Protein AF-A0A5B7YBR7-F1 (afdb_monomer_lite)

Foldseek 3Di:
DDDQPQQKKKAWQDFQDGDIDSDPVVSCVRHPPPPPTDMDIDRHPVVSVVVSVVSCPDPPPVPPDDDDPDDPPPPD

Structure (mmCIF, N/CA/C/O backbone):
data_AF-A0A5B7YBR7-F1
#
_entry.id   AF-A0A5B7YBR7-F1
#
loop_
_atom_site.group_PDB
_atom_site.id
_atom_site.type_symbol
_atom_site.label_atom_id
_atom_site.label_alt_id
_atom_site.label_comp_id
_atom_site.label_asym_id
_atom_site.label_entity_id
_atom_site.label_seq_id
_atom_site.pdbx_PDB_ins_code
_atom_site.Cartn_x
_atom_site.Cartn_y
_atom_site.Cartn_z
_atom_site.occupancy
_atom_site.B_iso_or_equiv
_atom_site.auth_seq_id
_atom_site.auth_comp_id
_atom_site.auth_asym_id
_atom_site.auth_atom_id
_atom_site.pdbx_PDB_model_num
ATOM 1 N N . MET A 1 1 ? -17.730 11.174 17.524 1.00 37.53 1 MET A N 1
ATOM 2 C CA . MET A 1 1 ? -17.140 11.143 16.167 1.00 37.53 1 MET A CA 1
ATOM 3 C C . MET A 1 1 ? -16.804 9.695 15.806 1.00 37.53 1 MET A C 1
ATOM 5 O O . MET A 1 1 ? -15.658 9.302 15.941 1.00 37.53 1 MET A O 1
ATOM 9 N N . ASN A 1 2 ? -17.776 8.866 15.411 1.00 51.12 2 ASN A N 1
ATOM 10 C CA . ASN A 1 2 ? -17.518 7.442 15.150 1.00 51.12 2 ASN A CA 1
ATOM 11 C C . ASN A 1 2 ? -18.139 7.003 13.827 1.00 51.12 2 ASN A C 1
ATOM 13 O O . ASN A 1 2 ? -19.290 6.590 13.784 1.00 51.12 2 ASN A O 1
ATOM 17 N N . VAL A 1 3 ? -17.331 7.019 12.773 1.00 51.47 3 VAL A N 1
ATOM 18 C CA . VAL A 1 3 ? -17.567 6.213 11.571 1.00 51.47 3 VAL A CA 1
ATOM 19 C C . VAL A 1 3 ? -16.258 5.527 11.197 1.00 51.47 3 VAL A C 1
ATOM 21 O O . VAL A 1 3 ? -15.584 5.865 10.232 1.00 51.47 3 VAL A O 1
ATOM 24 N N . LEU A 1 4 ? -15.850 4.557 12.019 1.00 54.03 4 LEU A N 1
ATOM 25 C CA . LEU A 1 4 ? -14.831 3.596 11.611 1.00 54.03 4 LEU A CA 1
ATOM 26 C C . LEU A 1 4 ? -15.557 2.507 10.825 1.00 54.03 4 LEU A C 1
ATOM 28 O O . LEU A 1 4 ? -15.955 1.494 11.396 1.00 54.03 4 LEU A O 1
ATOM 32 N N . ASN A 1 5 ? -15.752 2.725 9.525 1.00 52.03 5 ASN A N 1
ATOM 33 C CA . ASN A 1 5 ? -16.109 1.649 8.606 1.00 52.03 5 ASN A CA 1
ATOM 34 C C . ASN A 1 5 ? -14.933 0.661 8.589 1.00 52.03 5 ASN A C 1
ATOM 36 O O . ASN A 1 5 ? -13.958 0.823 7.855 1.00 52.03 5 ASN A O 1
ATOM 40 N N . LYS A 1 6 ? -14.999 -0.334 9.483 1.00 59.16 6 LYS A N 1
ATOM 41 C CA . LYS A 1 6 ? -14.004 -1.398 9.680 1.00 59.16 6 LYS A CA 1
ATOM 42 C C . LYS A 1 6 ? -14.135 -2.443 8.569 1.00 59.16 6 LYS A C 1
ATOM 44 O O . LYS A 1 6 ? -14.384 -3.614 8.834 1.00 59.16 6 LYS A O 1
ATOM 49 N N . GLY A 1 7 ? -14.010 -2.011 7.318 1.00 66.06 7 GLY A N 1
ATOM 50 C CA . GLY A 1 7 ? -13.765 -2.932 6.213 1.00 66.06 7 GLY A CA 1
ATOM 51 C C . GLY A 1 7 ? -12.338 -3.485 6.311 1.00 66.06 7 GLY A C 1
ATOM 52 O O . GLY A 1 7 ? -11.445 -2.760 6.762 1.00 66.06 7 GLY A O 1
ATOM 53 N N . PRO A 1 8 ? -12.087 -4.752 5.940 1.00 80.44 8 PRO A N 1
ATOM 54 C CA . PRO A 1 8 ? -10.725 -5.242 5.786 1.00 80.44 8 PRO A CA 1
ATOM 55 C C . PRO A 1 8 ? -10.041 -4.473 4.648 1.00 80.44 8 PRO A C 1
ATOM 57 O O . PRO A 1 8 ? -10.519 -4.460 3.519 1.00 80.44 8 PRO A O 1
ATOM 60 N N . TRP A 1 9 ? -8.925 -3.821 4.957 1.00 87.81 9 TRP A N 1
ATOM 61 C CA . TRP A 1 9 ? -8.085 -3.128 3.983 1.00 87.81 9 TRP A CA 1
ATOM 62 C C . TRP A 1 9 ? -6.985 -4.068 3.511 1.00 87.81 9 TRP A C 1
ATOM 64 O O . TRP A 1 9 ? -6.429 -4.824 4.306 1.00 87.81 9 TRP A O 1
ATOM 74 N N . TYR A 1 10 ? -6.643 -4.008 2.233 1.00 89.06 10 TYR A N 1
ATOM 75 C CA . TYR A 1 10 ? -5.632 -4.856 1.616 1.00 89.06 10 TYR A CA 1
ATOM 76 C C . TYR A 1 10 ? -4.563 -3.979 0.991 1.00 89.06 10 TYR A C 1
ATOM 78 O O . TYR A 1 10 ? -4.866 -3.093 0.203 1.00 89.06 10 TYR A O 1
ATOM 86 N N . VAL A 1 11 ? -3.310 -4.227 1.340 1.00 89.50 11 VAL A N 1
ATOM 87 C CA . VAL A 1 11 ? -2.164 -3.526 0.768 1.00 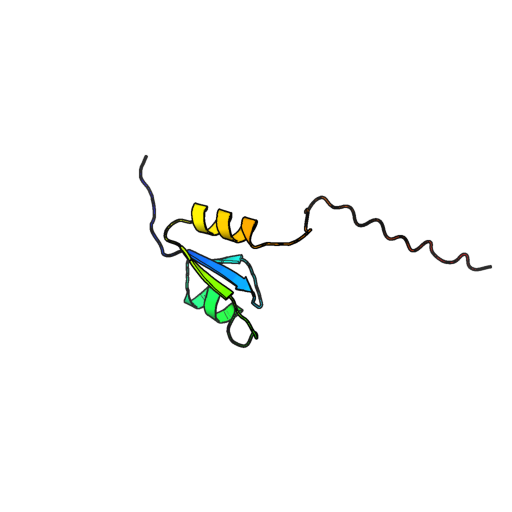89.50 11 VAL A CA 1
ATOM 88 C C . VAL A 1 11 ? -1.423 -4.494 -0.125 1.00 89.50 11 VAL A C 1
ATOM 90 O O . VAL A 1 11 ? -1.025 -5.567 0.332 1.00 89.50 11 VAL A O 1
ATOM 93 N N . VAL A 1 12 ? -1.247 -4.108 -1.382 1.00 87.81 12 VAL A N 1
ATOM 94 C CA . VAL A 1 12 ? -0.395 -4.797 -2.346 1.00 87.81 12 VAL A CA 1
ATOM 95 C C . VAL A 1 12 ? 0.958 -4.098 -2.332 1.00 87.81 12 VAL A C 1
ATOM 97 O O . VAL A 1 12 ? 1.060 -2.939 -2.728 1.00 87.81 12 VAL A O 1
ATOM 100 N N . PHE A 1 13 ? 1.993 -4.793 -1.867 1.00 83.44 13 PHE A N 1
ATOM 101 C CA . PHE A 1 13 ? 3.370 -4.294 -1.905 1.00 83.44 13 PHE A CA 1
ATOM 102 C C . PHE A 1 13 ? 4.079 -4.691 -3.197 1.00 83.44 13 PHE A C 1
ATOM 104 O O . PHE A 1 13 ? 4.863 -3.915 -3.733 1.00 83.44 13 PHE A O 1
ATOM 111 N N . VAL A 1 14 ? 3.795 -5.899 -3.692 1.00 77.69 14 VAL A N 1
ATOM 112 C CA . VAL A 1 14 ? 4.403 -6.466 -4.899 1.00 77.69 14 VAL A CA 1
ATOM 113 C C . VAL A 1 14 ? 3.301 -7.083 -5.754 1.00 77.69 14 VAL A C 1
ATOM 115 O O . VAL A 1 14 ? 2.591 -7.982 -5.301 1.00 77.69 14 VAL A O 1
ATOM 118 N N . GLY A 1 15 ? 3.153 -6.581 -6.979 1.00 78.75 15 GLY A N 1
ATOM 119 C CA . GLY A 1 15 ? 2.143 -6.997 -7.951 1.00 78.75 15 GLY A CA 1
ATOM 120 C C . GLY A 1 15 ? 2.124 -6.077 -9.173 1.00 78.75 15 GLY A C 1
ATOM 121 O O . GLY A 1 15 ? 2.953 -5.175 -9.279 1.00 78.75 15 GLY A O 1
ATOM 122 N N . ALA A 1 16 ? 1.154 -6.281 -10.067 1.00 80.00 16 ALA A N 1
ATOM 123 C CA . ALA A 1 16 ? 0.920 -5.433 -11.239 1.00 80.00 16 ALA A CA 1
ATOM 124 C C . ALA A 1 16 ? 0.631 -3.975 -10.854 1.00 80.00 16 ALA A C 1
ATOM 126 O O . ALA A 1 16 ? 1.089 -3.045 -11.511 1.00 80.00 16 ALA A O 1
ATOM 127 N N . CYS A 1 17 ? -0.137 -3.784 -9.778 1.00 81.94 17 CYS A N 1
ATOM 128 C CA . CYS A 1 17 ? -0.491 -2.477 -9.238 1.00 81.94 17 CYS A CA 1
ATOM 129 C C . CYS A 1 17 ? -0.308 -2.483 -7.713 1.00 81.94 17 CYS A C 1
ATOM 131 O O . CYS A 1 17 ? -1.182 -2.976 -6.994 1.00 81.94 17 CYS A O 1
ATOM 133 N N . PRO A 1 18 ? 0.830 -1.986 -7.197 1.00 85.44 18 PRO A N 1
ATOM 134 C CA . PRO A 1 18 ? 1.003 -1.775 -5.767 1.00 85.44 18 PRO A CA 1
ATOM 135 C C . PRO A 1 18 ? 0.118 -0.617 -5.294 1.00 85.44 18 PRO A C 1
ATOM 137 O O . PRO A 1 18 ? 0.048 0.433 -5.931 1.00 85.44 18 PRO A O 1
ATOM 140 N N . GLY A 1 19 ? -0.569 -0.810 -4.172 1.00 85.88 19 GLY A N 1
ATOM 141 C CA . GLY A 1 19 ? -1.553 0.149 -3.678 1.00 85.88 19 GLY A CA 1
ATOM 142 C C . GLY A 1 19 ? -2.412 -0.398 -2.544 1.00 85.88 19 GLY A C 1
ATOM 143 O O . GLY A 1 19 ? -2.205 -1.511 -2.057 1.00 85.88 19 GLY A O 1
ATOM 144 N N . ILE A 1 20 ? -3.382 0.407 -2.111 1.00 88.12 20 ILE A N 1
ATOM 145 C CA . ILE A 1 20 ? -4.289 0.093 -1.003 1.00 88.12 20 ILE A CA 1
ATOM 146 C C . ILE A 1 20 ? -5.696 -0.089 -1.558 1.00 88.12 20 ILE A C 1
ATOM 148 O O . ILE A 1 20 ? -6.242 0.803 -2.200 1.00 88.12 20 ILE A O 1
ATOM 152 N N . TYR A 1 21 ? -6.290 -1.236 -1.262 1.00 89.00 21 TYR A N 1
ATOM 153 C CA . TYR A 1 21 ? -7.583 -1.671 -1.764 1.00 89.00 21 TYR A CA 1
ATOM 154 C C . TYR A 1 21 ? -8.537 -1.953 -0.604 1.00 89.00 21 TYR A C 1
ATOM 156 O O . TYR A 1 21 ? -8.141 -2.439 0.457 1.00 89.00 21 TYR A O 1
ATOM 164 N N . SER A 1 22 ? -9.820 -1.683 -0.814 1.00 87.44 22 SER A N 1
ATOM 165 C CA . SER A 1 22 ? -10.906 -2.029 0.112 1.00 87.44 22 SER A CA 1
ATOM 166 C C . SER A 1 22 ? -11.437 -3.455 -0.096 1.00 87.44 22 SER A C 1
ATOM 168 O O . SER A 1 22 ? -12.241 -3.932 0.701 1.00 87.44 22 SER A O 1
ATOM 170 N N . SER A 1 23 ? -10.987 -4.149 -1.150 1.00 87.94 23 SER A N 1
ATOM 171 C CA . SER A 1 23 ? -11.456 -5.482 -1.534 1.00 87.94 23 SER A CA 1
ATOM 172 C C . SER A 1 23 ? -10.300 -6.422 -1.869 1.00 87.94 23 SER A C 1
ATOM 174 O O . SER A 1 23 ? -9.417 -6.096 -2.666 1.00 87.94 23 SER A O 1
ATOM 176 N N . TYR A 1 24 ? -10.338 -7.637 -1.312 1.00 84.81 24 TYR A N 1
ATOM 177 C CA . TYR A 1 24 ? -9.362 -8.683 -1.629 1.00 84.81 24 TYR A CA 1
ATOM 178 C C . TYR A 1 24 ? -9.456 -9.136 -3.084 1.00 84.81 24 TYR A C 1
ATOM 180 O O . TYR A 1 24 ? -8.441 -9.452 -3.693 1.00 84.81 24 TYR A O 1
ATOM 188 N N . LYS A 1 25 ? -10.669 -9.176 -3.649 1.00 87.88 25 LYS A N 1
ATOM 189 C CA . LYS A 1 25 ? -10.897 -9.682 -5.008 1.00 87.88 25 LYS A CA 1
ATOM 190 C C . LYS A 1 25 ? -10.192 -8.810 -6.048 1.00 87.88 25 LYS A C 1
ATOM 192 O O . LYS A 1 25 ? -9.608 -9.334 -6.989 1.00 87.88 25 LYS A O 1
ATOM 197 N N . GLU A 1 26 ? -10.218 -7.494 -5.847 1.00 86.25 26 GLU A N 1
ATOM 198 C CA . GLU A 1 26 ? -9.477 -6.541 -6.675 1.00 86.25 26 GLU A CA 1
ATOM 199 C C . GLU A 1 26 ? -7.973 -6.685 -6.450 1.00 86.25 26 GLU A C 1
ATOM 201 O O . GLU A 1 26 ? -7.252 -6.946 -7.408 1.00 86.25 26 GLU A O 1
ATOM 206 N N . ALA A 1 27 ? -7.510 -6.639 -5.195 1.00 85.19 27 ALA A N 1
ATOM 207 C CA . ALA A 1 27 ? -6.090 -6.788 -4.864 1.00 85.19 27 ALA A CA 1
ATOM 208 C C . ALA A 1 27 ? -5.486 -8.081 -5.444 1.00 85.19 27 ALA A C 1
ATOM 210 O O . ALA A 1 27 ? -4.439 -8.046 -6.082 1.00 85.19 27 ALA A O 1
ATOM 211 N N . SER A 1 28 ? -6.182 -9.211 -5.292 1.00 83.94 28 SER A N 1
ATOM 212 C CA . SER A 1 28 ? -5.748 -10.514 -5.795 1.00 83.94 28 SER A CA 1
ATOM 213 C C . SER A 1 28 ? -5.680 -10.556 -7.318 1.00 83.94 28 SER A C 1
ATOM 215 O O . SER A 1 28 ? -4.797 -11.221 -7.850 1.00 83.94 28 SER A O 1
ATOM 217 N N . ARG A 1 29 ? -6.556 -9.838 -8.033 1.00 87.25 29 ARG A N 1
ATOM 218 C CA . ARG A 1 29 ? -6.496 -9.752 -9.499 1.00 87.25 29 ARG A CA 1
ATOM 219 C C . ARG A 1 29 ? -5.201 -9.092 -9.972 1.00 87.25 29 ARG A C 1
ATOM 221 O O . ARG A 1 29 ? -4.663 -9.497 -10.995 1.00 87.25 29 ARG A O 1
ATOM 228 N N . TYR A 1 30 ? -4.698 -8.113 -9.220 1.00 80.50 30 TYR A N 1
ATOM 229 C CA . TYR A 1 30 ? -3.453 -7.408 -9.536 1.00 80.50 30 TYR A CA 1
ATOM 230 C C . TYR A 1 30 ? -2.195 -8.172 -9.127 1.00 80.50 30 TYR A C 1
ATOM 232 O O . TYR A 1 30 ? -1.103 -7.819 -9.561 1.00 80.50 30 TYR A O 1
ATOM 240 N N . THR A 1 31 ? -2.308 -9.207 -8.302 1.00 80.88 31 THR A N 1
ATOM 241 C CA . THR A 1 31 ? -1.144 -9.977 -7.848 1.00 80.88 31 THR A CA 1
ATOM 242 C C . THR A 1 31 ? -1.083 -11.391 -8.409 1.00 80.88 31 THR A C 1
ATOM 244 O O . THR A 1 31 ? -0.016 -12.007 -8.413 1.00 80.88 31 THR A O 1
ATOM 247 N N . HIS A 1 32 ? -2.203 -11.906 -8.918 1.00 80.50 32 HIS A N 1
ATOM 248 C CA . HIS A 1 32 ? -2.272 -13.221 -9.537 1.00 80.50 32 HIS A CA 1
ATOM 249 C C . HIS A 1 32 ? -1.313 -13.302 -10.734 1.00 80.50 32 HIS A C 1
ATOM 251 O O . HIS A 1 32 ? -1.393 -12.499 -11.659 1.00 80.50 32 HIS A O 1
ATOM 257 N N . GLY A 1 33 ? -0.390 -14.267 -10.703 1.00 79.00 33 GLY A N 1
ATOM 258 C CA . GLY A 1 33 ? 0.623 -14.462 -11.746 1.00 79.00 33 GLY A CA 1
ATOM 259 C C . GLY A 1 33 ? 1.952 -13.731 -11.524 1.00 79.00 33 GLY A C 1
ATOM 260 O O . GLY A 1 33 ? 2.885 -13.963 -12.289 1.00 79.00 33 GLY A O 1
ATOM 261 N N . TYR A 1 34 ? 2.091 -12.908 -10.475 1.00 74.12 34 TYR A N 1
ATOM 262 C CA . TYR A 1 34 ? 3.369 -12.265 -10.154 1.00 74.12 34 TYR A CA 1
ATOM 263 C C . TYR A 1 34 ? 4.216 -13.118 -9.196 1.00 74.12 34 TYR A C 1
ATOM 265 O O . TYR A 1 34 ? 3.746 -13.489 -8.111 1.00 74.12 34 TYR A O 1
ATOM 273 N N . PRO A 1 35 ? 5.486 -13.407 -9.541 1.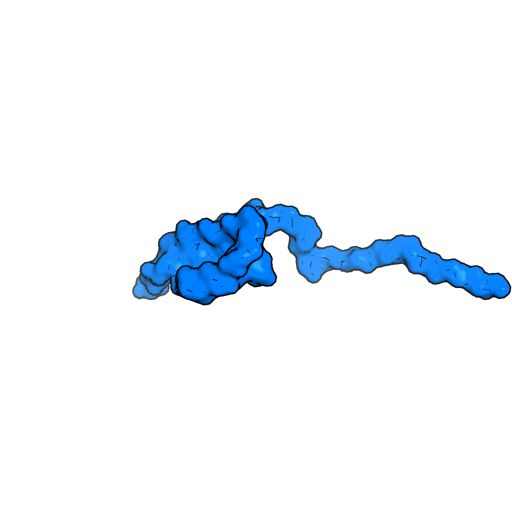00 70.75 35 PRO A N 1
ATOM 274 C CA . PRO A 1 35 ? 6.397 -14.060 -8.615 1.00 70.75 35 PRO A CA 1
ATOM 275 C C . PRO A 1 35 ? 6.653 -13.139 -7.416 1.00 70.75 35 PRO A C 1
ATOM 277 O O . PRO A 1 35 ? 6.891 -11.944 -7.580 1.00 70.75 35 PRO A O 1
ATOM 280 N N . LYS A 1 36 ? 6.622 -13.707 -6.203 1.00 78.56 36 LYS A N 1
ATOM 281 C CA . LYS A 1 36 ? 6.802 -12.981 -4.930 1.00 78.56 36 LYS A CA 1
ATOM 282 C C . LYS A 1 36 ? 5.744 -11.900 -4.659 1.00 78.56 36 LYS A C 1
ATOM 284 O O . LYS A 1 36 ? 6.052 -10.893 -4.030 1.00 78.56 36 LYS A O 1
ATOM 289 N N . GLN A 1 37 ? 4.502 -12.108 -5.102 1.00 79.25 37 GLN A N 1
ATOM 290 C CA . GLN A 1 37 ? 3.393 -11.244 -4.697 1.00 79.25 37 GLN A CA 1
ATOM 291 C C . GLN A 1 37 ? 3.294 -11.125 -3.169 1.00 79.25 37 GLN A C 1
ATOM 293 O O . GLN A 1 37 ? 3.281 -12.121 -2.446 1.00 79.25 37 GLN A O 1
ATOM 298 N N . GLU A 1 38 ? 3.177 -9.893 -2.686 1.00 80.88 38 GLU A N 1
ATOM 299 C CA . GLU A 1 38 ? 3.035 -9.590 -1.266 1.00 80.88 38 GLU A CA 1
ATOM 300 C C . GLU A 1 38 ? 1.757 -8.777 -1.065 1.00 80.88 38 GLU A C 1
ATOM 302 O O . GLU A 1 38 ? 1.712 -7.581 -1.361 1.00 80.88 38 GLU A O 1
ATOM 307 N N . ILE A 1 39 ? 0.719 -9.440 -0.546 1.00 86.19 39 ILE A N 1
ATOM 308 C CA . ILE A 1 39 ? -0.518 -8.806 -0.077 1.00 86.19 39 ILE A CA 1
ATOM 309 C C . ILE A 1 39 ? -0.592 -8.933 1.435 1.00 86.19 39 ILE A C 1
ATOM 311 O O . ILE A 1 39 ? -0.352 -10.007 1.991 1.00 86.19 39 ILE A O 1
ATOM 315 N N . ARG A 1 40 ? -1.006 -7.862 2.112 1.00 87.44 40 ARG A N 1
ATOM 316 C CA . ARG A 1 40 ? -1.227 -7.880 3.559 1.00 87.44 40 ARG A CA 1
ATOM 317 C C . ARG A 1 40 ? -2.547 -7.222 3.922 1.00 87.44 40 ARG A C 1
ATOM 319 O O . ARG A 1 40 ? -2.925 -6.207 3.343 1.00 87.44 40 ARG A O 1
ATOM 326 N N . LYS A 1 41 ? -3.262 -7.830 4.870 1.00 87.06 41 LYS A N 1
ATOM 327 C CA . LYS A 1 41 ? -4.562 -7.343 5.345 1.00 87.06 41 LYS A CA 1
ATOM 328 C C . LYS A 1 41 ? -4.401 -6.479 6.594 1.00 87.06 41 LYS A C 1
ATOM 330 O O . LYS A 1 41 ? -3.635 -6.828 7.492 1.00 87.06 41 LYS A O 1
ATOM 335 N N . PHE A 1 42 ? -5.201 -5.428 6.694 1.00 86.56 42 PHE A N 1
ATOM 336 C CA . PHE A 1 42 ? -5.244 -4.506 7.821 1.00 86.56 42 PHE A CA 1
ATOM 337 C C . PHE A 1 42 ? -6.685 -4.230 8.239 1.00 86.56 42 PHE A C 1
ATOM 339 O O . PHE A 1 42 ? -7.618 -4.309 7.444 1.00 86.56 42 PHE A O 1
ATOM 346 N N . LYS A 1 43 ? -6.871 -3.904 9.519 1.00 84.38 43 LYS A N 1
ATOM 347 C CA . LYS A 1 43 ? -8.188 -3.559 10.080 1.00 84.38 43 LYS A CA 1
ATOM 348 C C . LYS A 1 43 ? -8.536 -2.079 9.896 1.00 84.38 43 LYS A C 1
ATOM 350 O O . LYS A 1 43 ? -9.698 -1.708 10.016 1.00 84.38 43 LYS A O 1
ATOM 355 N N . THR A 1 44 ? -7.538 -1.237 9.636 1.00 85.56 44 THR A N 1
ATOM 356 C CA . THR A 1 44 ? -7.685 0.214 9.501 1.00 85.56 44 THR A CA 1
ATOM 357 C C . THR A 1 44 ? -6.910 0.713 8.289 1.00 85.56 44 THR A C 1
ATOM 359 O O . THR A 1 44 ? -5.803 0.244 8.014 1.00 85.56 44 THR A O 1
ATOM 362 N N . LYS A 1 45 ? -7.484 1.701 7.593 1.00 83.56 45 LYS A N 1
ATOM 363 C CA . LYS A 1 45 ? -6.847 2.356 6.447 1.00 83.56 45 LYS A CA 1
ATOM 364 C C . LYS A 1 45 ? -5.514 2.999 6.841 1.00 83.56 45 LYS A C 1
ATOM 366 O O . LYS A 1 45 ? -4.516 2.809 6.168 1.00 83.56 45 LYS A O 1
ATOM 371 N N . GLN A 1 46 ? -5.476 3.645 8.004 1.00 85.50 46 GLN A N 1
ATOM 372 C CA . GLN A 1 46 ? -4.284 4.335 8.493 1.00 85.50 46 GLN A CA 1
ATOM 373 C C . GLN A 1 46 ? -3.105 3.380 8.757 1.00 85.50 46 GLN A C 1
ATOM 375 O O . GLN A 1 46 ? -1.964 3.717 8.461 1.00 85.50 46 GLN A O 1
ATOM 380 N N . ALA A 1 47 ? -3.368 2.164 9.258 1.00 85.50 47 ALA A N 1
ATOM 381 C CA . ALA A 1 47 ? -2.328 1.144 9.415 1.00 85.50 47 ALA A CA 1
ATOM 382 C C . ALA A 1 47 ? -1.855 0.598 8.058 1.00 85.50 47 ALA A C 1
ATOM 384 O O . ALA A 1 47 ? -0.663 0.361 7.878 1.00 85.50 47 ALA A O 1
ATOM 385 N N . ALA A 1 48 ? -2.779 0.439 7.104 1.00 86.00 48 ALA A N 1
ATOM 386 C CA . ALA A 1 48 ? -2.455 0.063 5.732 1.00 86.00 48 ALA A CA 1
ATOM 387 C C . ALA A 1 48 ? -1.560 1.114 5.050 1.00 86.00 48 ALA A C 1
ATOM 389 O O . ALA A 1 48 ? -0.542 0.755 4.467 1.00 86.00 48 ALA A O 1
ATOM 390 N N . GLU A 1 49 ? -1.894 2.400 5.177 1.00 85.25 49 GLU A N 1
ATOM 391 C CA . GLU A 1 49 ? -1.111 3.527 4.653 1.00 85.25 49 GLU A CA 1
ATOM 392 C C . GLU A 1 49 ? 0.275 3.608 5.297 1.00 85.25 49 GLU A C 1
ATOM 394 O O . GLU A 1 49 ? 1.272 3.756 4.592 1.00 85.25 49 GLU A O 1
ATOM 399 N N . ALA A 1 50 ? 0.360 3.443 6.620 1.00 85.94 50 ALA A N 1
ATOM 400 C CA . ALA A 1 50 ? 1.632 3.453 7.335 1.00 85.94 50 ALA A CA 1
ATOM 401 C C . ALA A 1 50 ? 2.550 2.300 6.902 1.00 85.94 50 ALA A C 1
ATOM 403 O O . ALA A 1 50 ? 3.735 2.527 6.655 1.00 85.94 50 ALA A O 1
ATOM 404 N N . GLU A 1 51 ? 2.024 1.075 6.773 1.00 85.56 51 GLU A N 1
ATOM 405 C CA . GLU A 1 51 ? 2.832 -0.061 6.316 1.00 85.56 51 GLU A CA 1
ATOM 406 C C . GLU A 1 51 ? 3.192 0.067 4.831 1.00 85.56 51 GLU A C 1
ATOM 408 O O . GLU A 1 51 ? 4.332 -0.208 4.463 1.00 85.56 51 GLU A O 1
ATOM 413 N N . PHE A 1 52 ? 2.265 0.529 3.980 1.00 84.38 52 PHE A N 1
ATOM 414 C CA . PHE A 1 52 ? 2.543 0.821 2.570 1.00 84.38 52 PHE A CA 1
ATOM 415 C C . PHE A 1 52 ? 3.678 1.830 2.429 1.00 84.38 52 PHE A C 1
ATOM 417 O O . PHE A 1 52 ? 4.630 1.557 1.709 1.00 84.38 52 PHE A O 1
ATOM 424 N N . ASN A 1 53 ? 3.642 2.932 3.178 1.00 81.25 53 ASN A N 1
ATOM 425 C CA . ASN A 1 53 ? 4.696 3.942 3.167 1.00 81.25 53 ASN A CA 1
ATOM 426 C C . ASN A 1 53 ? 6.029 3.397 3.709 1.00 81.25 53 ASN A C 1
ATOM 428 O O . ASN A 1 53 ? 7.076 3.568 3.097 1.00 81.25 53 ASN A O 1
ATOM 432 N N . LYS A 1 54 ? 5.994 2.656 4.824 1.00 81.44 54 LYS A N 1
ATOM 433 C CA . LYS A 1 54 ? 7.187 2.044 5.433 1.00 81.44 54 LYS A CA 1
ATOM 434 C C . LYS A 1 54 ? 7.855 1.007 4.523 1.00 81.44 54 LYS A C 1
ATOM 436 O O . LYS A 1 54 ? 9.076 0.853 4.546 1.00 81.44 54 LYS A O 1
ATOM 441 N N . ARG A 1 55 ? 7.055 0.250 3.766 1.00 75.38 55 ARG A N 1
ATOM 442 C CA . ARG A 1 55 ? 7.507 -0.838 2.887 1.00 75.38 55 ARG A CA 1
ATOM 443 C C . ARG A 1 55 ? 7.782 -0.381 1.463 1.00 75.38 55 ARG A C 1
ATOM 445 O O . ARG A 1 55 ? 8.596 -1.031 0.807 1.00 75.38 55 ARG A O 1
ATOM 452 N N . SER A 1 56 ? 7.145 0.699 1.003 1.00 66.00 56 SER A N 1
ATOM 453 C CA . SER A 1 56 ? 7.501 1.448 -0.202 1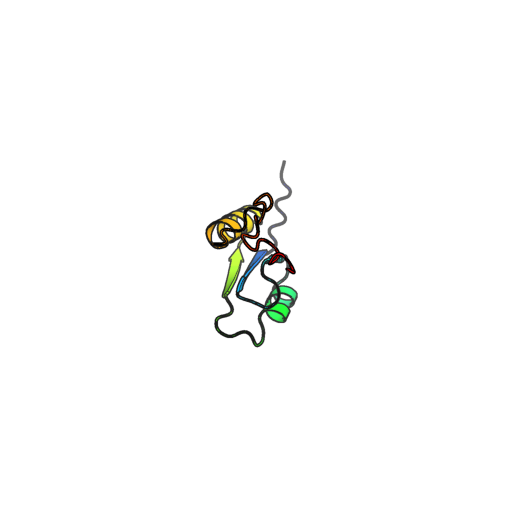.00 66.00 56 SER A CA 1
ATOM 454 C C . SER A 1 56 ? 8.904 2.005 -0.000 1.00 66.00 56 SER A C 1
ATOM 456 O O . SER A 1 56 ? 9.128 3.167 0.315 1.00 66.00 56 SER A O 1
ATOM 458 N N . ARG A 1 57 ? 9.883 1.123 -0.169 1.00 51.03 57 ARG A N 1
ATOM 459 C CA . ARG A 1 57 ? 11.317 1.379 -0.126 1.00 51.03 57 ARG A CA 1
ATOM 460 C C . ARG A 1 57 ? 11.754 2.074 -1.410 1.00 51.03 57 ARG A C 1
ATOM 462 O O . ARG A 1 57 ? 12.771 1.728 -2.002 1.00 51.03 57 ARG A O 1
ATOM 469 N N . SER A 1 58 ? 10.920 2.978 -1.894 1.00 45.66 58 SER A N 1
ATOM 470 C CA . SER A 1 58 ? 11.185 3.702 -3.102 1.00 45.66 58 SER A CA 1
ATOM 471 C C . SER A 1 58 ? 11.818 5.005 -2.666 1.00 45.66 58 SER A C 1
ATOM 473 O O . SER A 1 58 ? 11.196 5.835 -2.017 1.00 45.66 58 SER A O 1
ATOM 475 N N . ASP A 1 59 ? 13.045 5.198 -3.111 1.00 53.88 59 ASP A N 1
ATOM 476 C CA . ASP A 1 59 ? 13.689 6.496 -3.309 1.00 53.88 59 ASP A CA 1
ATOM 477 C C . ASP A 1 59 ? 12.851 7.449 -4.217 1.00 53.88 59 ASP A C 1
ATOM 479 O O . ASP A 1 59 ? 13.303 8.519 -4.617 1.00 53.88 59 ASP A O 1
ATOM 483 N N . TYR A 1 60 ? 11.611 7.058 -4.547 1.00 48.97 60 TYR A N 1
ATOM 484 C CA . TYR A 1 60 ? 10.546 7.841 -5.149 1.00 48.97 60 TYR A CA 1
ATOM 485 C C . TYR A 1 60 ? 10.096 8.953 -4.206 1.00 48.97 60 TYR A C 1
ATOM 487 O O . TYR A 1 60 ? 9.075 8.881 -3.521 1.00 48.97 60 TYR A O 1
ATOM 495 N N . ASP A 1 61 ? 10.882 10.015 -4.203 1.00 55.88 61 ASP A N 1
ATOM 496 C CA . ASP A 1 61 ? 10.399 11.324 -3.828 1.00 55.88 61 ASP A CA 1
ATOM 497 C C . ASP A 1 61 ? 9.667 11.916 -5.056 1.00 55.88 61 ASP A C 1
ATOM 499 O O . ASP A 1 61 ? 10.277 12.083 -6.114 1.00 55.88 61 ASP A O 1
ATOM 503 N N . PRO A 1 62 ? 8.351 12.200 -4.979 1.00 55.28 62 PRO A N 1
ATOM 504 C CA . PRO A 1 62 ? 7.581 12.721 -6.114 1.00 55.28 62 PRO A CA 1
ATOM 505 C C . PRO A 1 62 ? 8.030 14.123 -6.562 1.00 55.28 62 PRO A C 1
ATOM 507 O O . PRO A 1 62 ? 7.537 14.625 -7.570 1.00 55.28 62 PRO A O 1
ATOM 510 N N . LYS A 1 63 ? 8.946 14.765 -5.821 1.00 60.19 63 LYS A N 1
ATOM 511 C CA . LYS A 1 63 ? 9.582 16.046 -6.153 1.00 60.19 63 LYS A CA 1
ATOM 512 C C . LYS A 1 63 ? 11.042 15.868 -6.586 1.00 60.19 63 LYS A C 1
ATOM 514 O O . LYS A 1 63 ? 11.737 16.864 -6.791 1.00 60.19 63 LYS A O 1
ATOM 519 N N . LYS A 1 64 ? 11.524 14.630 -6.743 1.00 71.50 64 LYS A N 1
ATOM 520 C CA . LYS A 1 64 ? 12.891 14.352 -7.176 1.00 71.50 64 LYS A CA 1
ATOM 521 C C . LYS A 1 64 ? 13.039 14.724 -8.642 1.00 71.50 64 LYS A C 1
ATOM 523 O O . LYS A 1 64 ? 12.642 13.988 -9.542 1.00 71.50 64 LYS A O 1
ATOM 528 N N . GLU A 1 65 ? 13.621 15.889 -8.881 1.00 62.75 65 GLU A N 1
ATOM 529 C CA . GLU A 1 65 ? 13.965 16.334 -10.222 1.00 62.75 65 GLU A CA 1
ATOM 530 C C . GLU A 1 65 ? 15.092 15.450 -10.774 1.00 62.75 65 GLU A C 1
ATOM 532 O O . GLU A 1 65 ? 16.235 15.491 -10.313 1.00 62.75 65 GLU A O 1
ATOM 537 N N . PHE A 1 66 ? 14.767 14.607 -11.755 1.00 57.28 66 PHE A N 1
ATOM 538 C CA . PHE A 1 66 ? 15.743 13.748 -12.414 1.00 57.28 66 PHE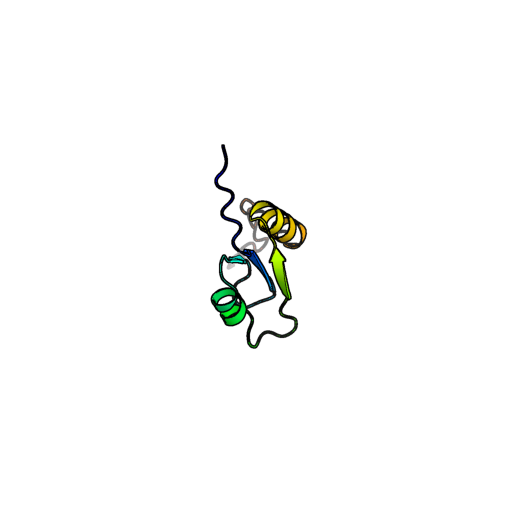 A CA 1
ATOM 539 C C . PHE A 1 66 ? 16.618 14.593 -13.353 1.00 57.28 66 PHE A C 1
ATOM 541 O O . PHE A 1 66 ? 16.254 14.874 -14.496 1.00 57.28 66 PHE A O 1
ATOM 548 N N . LYS A 1 67 ? 17.788 15.027 -12.872 1.00 65.50 67 LYS A N 1
ATOM 549 C CA . LYS A 1 67 ? 18.798 15.712 -13.693 1.00 65.50 67 LYS A CA 1
ATOM 550 C C . LYS A 1 67 ? 19.531 14.662 -14.534 1.00 65.50 67 LYS A C 1
ATOM 552 O O . LYS A 1 67 ? 20.423 13.979 -14.037 1.00 65.50 67 LYS A O 1
ATOM 557 N N . TRP A 1 68 ? 19.165 14.518 -15.807 1.00 57.12 68 TRP A N 1
ATOM 558 C CA . TRP A 1 68 ? 1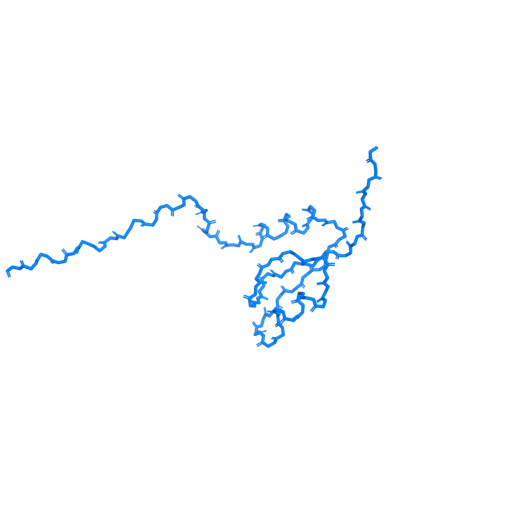9.944 13.703 -16.744 1.00 57.12 68 TRP A CA 1
ATOM 559 C C . TRP A 1 68 ? 21.349 14.301 -16.906 1.00 57.12 68 TRP A C 1
ATOM 561 O O . TRP A 1 68 ? 21.499 15.454 -17.303 1.00 57.12 68 TRP A O 1
ATOM 571 N N . SER A 1 69 ? 22.384 13.502 -16.651 1.00 64.50 69 SER A N 1
ATOM 572 C CA . SER A 1 69 ? 23.789 13.863 -16.891 1.00 64.50 69 SER A CA 1
ATOM 573 C C . SER A 1 69 ? 24.202 13.762 -18.367 1.00 64.50 69 SER A C 1
ATOM 575 O O . SER A 1 69 ? 25.365 13.980 -18.700 1.00 64.50 69 SER A O 1
ATOM 577 N N . TYR A 1 70 ? 23.269 13.451 -19.273 1.00 52.03 70 TYR A N 1
ATOM 578 C CA . TYR A 1 70 ? 23.553 13.339 -20.701 1.00 52.03 70 TYR A CA 1
ATOM 579 C C . TYR A 1 70 ? 23.585 14.722 -21.347 1.00 52.03 70 TYR A C 1
ATOM 581 O O . TYR A 1 70 ? 22.578 15.245 -21.828 1.00 52.03 70 TYR A O 1
ATOM 589 N N . GLN A 1 71 ? 24.768 15.327 -21.363 1.00 69.62 71 GLN A N 1
ATOM 590 C CA . GLN A 1 71 ? 25.030 16.450 -22.249 1.00 69.62 71 GLN A CA 1
ATOM 591 C C . GLN A 1 71 ? 24.982 15.922 -23.687 1.00 69.62 71 GLN A C 1
ATOM 593 O O . GLN A 1 71 ? 25.711 14.995 -24.037 1.00 69.62 71 GLN A O 1
ATOM 598 N N . ARG A 1 72 ? 24.072 16.464 -24.511 1.00 57.50 72 ARG A N 1
ATOM 599 C CA . ARG A 1 72 ? 23.948 16.085 -25.928 1.00 57.50 72 ARG A CA 1
ATOM 600 C C . ARG A 1 72 ? 25.335 16.231 -26.574 1.00 57.50 72 ARG A C 1
ATOM 602 O O . ARG A 1 72 ? 25.897 17.322 -26.474 1.00 57.50 72 ARG A O 1
ATOM 609 N N . PRO A 1 73 ? 25.894 15.186 -27.210 1.00 72.44 73 PRO A N 1
ATOM 610 C CA . PRO A 1 73 ? 27.198 15.301 -27.844 1.00 72.44 73 PRO A CA 1
ATOM 611 C C . PRO A 1 73 ? 27.137 16.414 -28.890 1.00 72.44 73 PRO A C 1
ATOM 613 O O . PRO A 1 73 ? 26.227 16.443 -29.723 1.00 72.44 73 PRO A O 1
ATOM 616 N N . VAL A 1 74 ? 28.079 17.355 -28.809 1.00 74.31 74 VAL A N 1
ATOM 617 C CA . VAL A 1 74 ? 28.204 18.445 -29.778 1.00 74.31 74 VAL A CA 1
ATOM 618 C C . VAL A 1 74 ? 28.468 17.802 -31.135 1.00 74.31 74 VAL A C 1
ATOM 620 O O . VAL A 1 74 ? 29.500 17.161 -31.331 1.00 74.31 74 VAL A O 1
ATOM 623 N N . ARG A 1 75 ? 27.512 17.924 -32.061 1.00 70.25 75 ARG A N 1
ATOM 624 C CA . ARG A 1 75 ? 27.746 17.572 -33.462 1.00 70.25 75 ARG A CA 1
ATOM 625 C C . ARG A 1 75 ? 28.768 18.576 -33.995 1.00 70.25 75 ARG A C 1
ATOM 627 O O . ARG A 1 75 ? 28.439 19.754 -34.106 1.00 70.25 75 ARG A O 1
ATOM 634 N N . ARG A 1 76 ? 30.003 18.109 -34.185 1.00 70.56 76 ARG A N 1
ATOM 635 C CA . ARG A 1 76 ? 31.092 18.862 -34.811 1.00 70.56 76 ARG A CA 1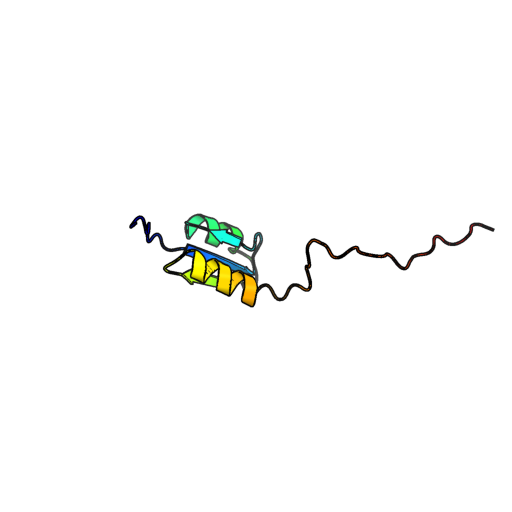
ATOM 636 C C . ARG A 1 76 ? 30.832 18.998 -36.307 1.00 70.56 76 ARG A C 1
ATOM 638 O O . ARG A 1 76 ? 30.294 18.024 -36.881 1.00 70.56 76 ARG A O 1
#

Organism: NCBI:txid2572577

Radius of gyration: 18.49 Å; chains: 1; bounding box: 49×33×51 Å

pLDDT: mean 74.61, std 13.47, range [37.53, 89.5]

InterPro domains:
  IPR009027 Large ribosomal subunit protein bL9/RNase H1, N-terminal [SSF55658] (8-51)
  IPR011320 Ribonuclease H1, N-terminal [PF01693] (8-50)
  IPR037056 Ribonuclease H1, N-terminal domain superfamily [G3DSA:3.40.970.10] (7-50)

Secondary structure (DSSP, 8-state):
------PPEEEEEESSS-EEES-HHHHHHHHTT-TT-EEEEESSHHHHHHHHHHH------TT-------PPP---

Sequence (76 aa):
MNVLNKGPWYVVFVGACPGIYSSYKEASRYTHGYPKQEIRKFKTKQAAEAEFNKRSRSDYDPKKEFKWSYQRPVRR